Protein AF-A0A6B1FEN8-F1 (afdb_monomer_lite)

Structure (mmCIF, N/CA/C/O backbone):
data_AF-A0A6B1FEN8-F1
#
_entry.id   AF-A0A6B1FEN8-F1
#
loop_
_atom_site.group_PDB
_atom_site.id
_atom_site.type_symbol
_atom_site.label_atom_id
_atom_site.label_alt_id
_atom_site.label_comp_id
_atom_site.label_asym_id
_atom_site.label_entity_id
_atom_site.label_seq_id
_atom_site.pdbx_PDB_ins_code
_atom_site.Cartn_x
_atom_site.Cartn_y
_atom_site.Cartn_z
_atom_site.occupancy
_atom_site.B_iso_or_equiv
_atom_site.auth_seq_id
_atom_site.auth_comp_id
_atom_site.auth_asym_id
_atom_site.auth_atom_id
_atom_site.pdbx_PDB_model_num
ATOM 1 N N . MET A 1 1 ? 5.530 12.081 -3.623 1.00 70.44 1 MET A N 1
ATOM 2 C CA . MET A 1 1 ? 4.345 11.505 -2.943 1.00 70.44 1 MET A CA 1
ATOM 3 C C . MET A 1 1 ? 3.218 12.512 -2.652 1.00 70.44 1 MET A C 1
ATOM 5 O O . MET A 1 1 ? 3.503 13.623 -2.224 1.00 70.44 1 MET A O 1
ATOM 9 N N . TYR A 1 2 ? 1.940 12.138 -2.815 1.00 84.81 2 TYR A N 1
ATOM 10 C CA . TYR A 1 2 ? 0.777 12.904 -2.313 1.00 84.81 2 TYR A CA 1
ATOM 11 C C . TYR A 1 2 ? 0.393 12.431 -0.900 1.00 84.81 2 TYR A C 1
ATOM 13 O O . TYR A 1 2 ? 0.440 11.238 -0.617 1.00 84.81 2 TYR A O 1
ATOM 21 N N . THR A 1 3 ? -0.009 13.342 -0.009 1.00 91.44 3 THR A N 1
ATOM 22 C CA . THR A 1 3 ? -0.353 13.028 1.400 1.00 91.44 3 THR A CA 1
A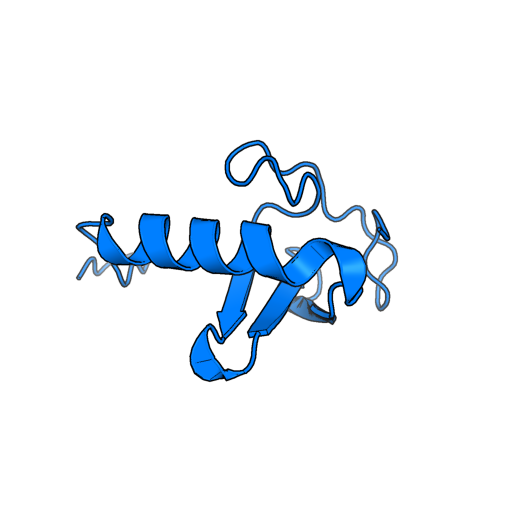TOM 23 C C . THR A 1 3 ? -1.859 13.005 1.677 1.00 91.44 3 THR A C 1
ATOM 25 O O . THR A 1 3 ? -2.302 12.573 2.745 1.00 91.44 3 THR A O 1
ATOM 28 N N . THR A 1 4 ? -2.664 13.434 0.708 1.00 95.00 4 THR A N 1
ATOM 29 C CA . THR A 1 4 ? -4.126 13.477 0.770 1.00 95.00 4 THR A CA 1
ATOM 30 C C . THR A 1 4 ? -4.737 12.632 -0.341 1.00 95.00 4 THR A C 1
ATOM 32 O O . THR A 1 4 ? -4.107 12.335 -1.356 1.00 95.00 4 THR A O 1
ATOM 35 N N . CYS A 1 5 ? -5.978 12.197 -0.142 1.00 95.62 5 CYS A N 1
ATOM 36 C CA . CYS A 1 5 ? -6.704 11.456 -1.160 1.00 95.62 5 CYS A CA 1
ATOM 37 C C . CYS A 1 5 ? -7.040 12.360 -2.354 1.00 95.62 5 CYS A C 1
ATOM 39 O O . CYS A 1 5 ? -7.668 13.403 -2.180 1.00 95.62 5 CYS A O 1
ATOM 41 N N . MET A 1 6 ? -6.741 11.901 -3.570 1.00 95.00 6 MET A N 1
ATOM 42 C CA . MET A 1 6 ? -7.024 12.610 -4.826 1.00 95.00 6 MET A CA 1
ATOM 43 C C . MET A 1 6 ? -8.523 12.827 -5.089 1.00 95.00 6 MET A C 1
ATOM 45 O O . MET A 1 6 ? -8.887 13.616 -5.951 1.00 95.00 6 MET A O 1
ATOM 49 N N . PHE A 1 7 ? -9.399 12.120 -4.368 1.00 96.75 7 PHE A N 1
ATOM 50 C CA . PHE A 1 7 ? -10.847 12.153 -4.586 1.00 96.75 7 PHE A CA 1
ATOM 51 C C . PHE A 1 7 ? -11.622 12.932 -3.525 1.00 96.75 7 PHE A C 1
ATOM 53 O O . PHE A 1 7 ? -12.658 13.510 -3.828 1.00 96.75 7 PHE A O 1
ATOM 60 N N . CYS A 1 8 ? -11.175 12.894 -2.269 1.00 97.31 8 CYS A N 1
ATOM 61 C CA . CYS A 1 8 ? -11.911 13.481 -1.143 1.00 97.31 8 CYS A CA 1
ATOM 62 C C . CYS A 1 8 ? -11.041 14.361 -0.240 1.00 97.31 8 CYS A C 1
ATOM 64 O O . CYS A 1 8 ? -11.469 14.673 0.873 1.00 97.31 8 CYS A O 1
ATOM 66 N N . THR A 1 9 ? -9.803 14.640 -0.677 1.00 96.44 9 THR A N 1
ATOM 67 C CA . THR A 1 9 ? -8.783 15.500 -0.040 1.00 96.44 9 THR A CA 1
ATOM 68 C C . THR A 1 9 ? -8.433 15.165 1.409 1.00 96.44 9 THR A C 1
ATOM 70 O O . THR A 1 9 ? -7.632 15.844 2.044 1.00 96.44 9 THR A O 1
ATOM 73 N N . THR A 1 10 ? -8.972 14.068 1.936 1.00 96.88 10 THR A N 1
ATOM 74 C CA . THR A 1 10 ? -8.739 13.637 3.311 1.00 96.88 10 THR A CA 1
ATOM 75 C C . THR A 1 10 ? -7.304 13.133 3.455 1.00 96.88 10 THR A C 1
ATOM 77 O O . THR A 1 10 ? -6.844 12.404 2.567 1.00 96.88 10 THR A O 1
ATOM 80 N N . PRO A 1 11 ? -6.597 13.478 4.547 1.00 96.12 11 PRO A N 1
ATOM 81 C CA . PRO A 1 11 ? -5.259 12.965 4.811 1.00 96.12 11 PRO A CA 1
ATOM 82 C C . PRO A 1 11 ? -5.219 11.435 4.758 1.00 96.12 11 PRO A C 1
ATOM 84 O O . PRO A 1 11 ? -6.057 10.757 5.353 1.00 96.12 11 PRO A O 1
ATOM 87 N N . LEU A 1 12 ? -4.234 10.886 4.049 1.00 94.56 12 LEU A N 1
ATOM 88 C CA . LEU A 1 12 ? -4.016 9.439 3.961 1.00 94.56 12 LEU A CA 1
ATOM 89 C C . LEU A 1 12 ? -3.311 8.882 5.209 1.00 94.56 12 LEU A C 1
ATOM 91 O O . LEU A 1 12 ? -3.334 7.674 5.446 1.00 94.56 12 LEU A O 1
ATOM 95 N N . GLY A 1 13 ? -2.738 9.767 6.029 1.00 94.38 13 GLY A N 1
ATOM 96 C CA . GLY A 1 13 ? -1.987 9.419 7.230 1.00 94.38 13 GLY A CA 1
ATOM 97 C C . GLY A 1 13 ? -0.576 8.920 6.921 1.00 94.38 13 GLY A C 1
ATOM 98 O O . GLY A 1 13 ? -0.174 8.818 5.764 1.00 94.38 13 GLY A O 1
ATOM 99 N N . ALA A 1 14 ? 0.176 8.612 7.976 1.00 93.50 14 ALA A N 1
ATOM 100 C CA . ALA A 1 14 ? 1.538 8.102 7.870 1.00 93.50 14 ALA A CA 1
ATOM 101 C C . ALA A 1 14 ? 1.568 6.568 7.831 1.00 93.50 14 ALA A C 1
ATOM 103 O O . ALA A 1 14 ? 0.747 5.896 8.466 1.00 93.50 14 ALA A O 1
ATOM 104 N N . ASN A 1 15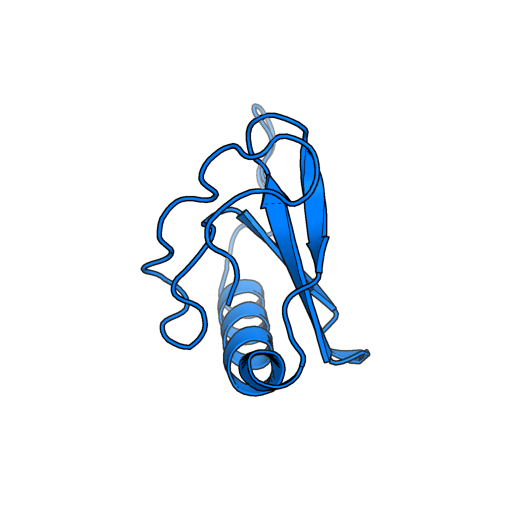 ? 2.559 6.028 7.133 1.00 92.81 15 ASN A N 1
ATOM 105 C CA . ASN A 1 15 ? 2.917 4.621 7.166 1.00 92.81 15 ASN A CA 1
ATOM 106 C C . ASN A 1 15 ? 4.276 4.466 7.855 1.00 92.81 15 ASN A C 1
ATOM 108 O O . ASN A 1 15 ? 5.232 5.147 7.507 1.00 92.81 15 ASN A O 1
ATOM 112 N N . LYS A 1 16 ? 4.338 3.586 8.856 1.00 92.56 16 LYS A N 1
ATOM 113 C CA . LYS A 1 16 ? 5.555 3.288 9.628 1.00 92.56 16 LYS A CA 1
ATOM 114 C C . LYS A 1 16 ? 6.038 1.847 9.438 1.00 92.56 16 LYS A C 1
ATOM 116 O O . LYS A 1 16 ? 6.950 1.424 10.129 1.00 92.56 16 LYS A O 1
ATOM 121 N N . VAL A 1 17 ? 5.356 1.076 8.588 1.00 92.62 17 VAL A N 1
ATOM 122 C CA . VAL A 1 17 ? 5.626 -0.354 8.371 1.00 92.62 17 VAL A CA 1
ATOM 123 C C . VAL A 1 17 ? 6.429 -0.564 7.090 1.00 92.62 17 VAL A C 1
ATOM 125 O O . VAL A 1 17 ? 7.307 -1.414 7.053 1.00 92.62 17 VAL A O 1
ATOM 128 N N . VAL A 1 18 ? 6.139 0.217 6.048 1.00 92.50 18 VAL A N 1
ATOM 129 C CA . VAL A 1 18 ? 6.876 0.194 4.779 1.00 92.50 18 VAL A CA 1
ATOM 130 C C . VAL A 1 18 ? 7.668 1.494 4.682 1.00 92.50 18 VAL A C 1
ATOM 132 O O . VAL A 1 18 ? 7.112 2.520 4.305 1.00 92.50 18 VAL A O 1
ATOM 135 N N . GLU A 1 19 ? 8.941 1.470 5.077 1.00 90.12 19 GLU A N 1
ATOM 136 C CA . GLU A 1 19 ? 9.785 2.675 5.193 1.00 90.12 19 GLU A CA 1
ATOM 137 C C . GLU A 1 19 ? 9.963 3.411 3.861 1.00 90.12 19 GLU A C 1
ATOM 139 O O . GLU A 1 19 ? 9.838 4.634 3.815 1.00 90.12 19 GLU A O 1
ATOM 144 N N . ALA A 1 20 ? 10.131 2.662 2.767 1.00 89.50 20 ALA A N 1
ATOM 145 C CA . ALA A 1 20 ? 10.202 3.196 1.405 1.00 89.50 20 ALA A CA 1
ATOM 146 C C . ALA A 1 20 ? 8.910 3.912 0.956 1.00 89.50 20 ALA A C 1
ATOM 148 O O . ALA A 1 20 ? 8.884 4.566 -0.083 1.00 89.50 20 ALA A O 1
ATOM 149 N N . PHE A 1 21 ? 7.818 3.787 1.720 1.00 91.31 21 PHE A N 1
ATOM 150 C CA . PHE A 1 21 ? 6.517 4.349 1.383 1.00 91.31 21 PHE A CA 1
ATOM 151 C C . PHE A 1 21 ? 5.810 4.928 2.624 1.00 91.31 21 PHE A C 1
ATOM 153 O O . PHE A 1 21 ? 4.879 4.312 3.152 1.00 91.31 21 PHE A O 1
ATOM 160 N N . PRO A 1 22 ? 6.202 6.132 3.093 1.00 91.88 22 PRO A N 1
ATOM 161 C CA . PRO A 1 22 ? 5.823 6.670 4.406 1.00 91.88 22 PRO A CA 1
ATOM 162 C C . PRO A 1 22 ? 4.400 7.258 4.499 1.00 91.88 22 PRO A C 1
ATOM 164 O O . PRO A 1 22 ? 4.047 7.878 5.506 1.00 91.88 22 PRO A O 1
ATOM 167 N N . VAL A 1 23 ? 3.543 7.063 3.491 1.00 92.25 23 VAL A N 1
ATOM 168 C CA . VAL A 1 23 ? 2.160 7.573 3.464 1.00 92.25 23 VAL A CA 1
ATOM 169 C C . VAL A 1 23 ? 1.164 6.428 3.347 1.00 92.25 23 VAL A C 1
ATOM 171 O O . VAL A 1 23 ? 1.347 5.514 2.557 1.00 92.25 23 VAL A O 1
ATOM 174 N N . GLY A 1 24 ? 0.056 6.515 4.084 1.00 92.50 24 GLY A N 1
ATOM 175 C CA . GLY A 1 24 ? -1.077 5.607 3.936 1.00 92.50 24 GLY A CA 1
ATOM 176 C C . GLY A 1 24 ? -0.865 4.229 4.560 1.00 92.50 24 GLY A C 1
ATOM 177 O O . GLY A 1 24 ? -0.050 3.438 4.109 1.00 92.50 24 GLY A O 1
ATOM 178 N N . ARG A 1 25 ? -1.664 3.885 5.577 1.00 87.44 25 ARG A N 1
ATOM 179 C CA . ARG A 1 25 ? -1.530 2.587 6.269 1.00 87.44 25 ARG A CA 1
ATOM 180 C C . ARG A 1 25 ? -2.210 1.412 5.553 1.00 87.44 25 ARG A C 1
ATOM 182 O O . ARG A 1 25 ? -1.829 0.268 5.768 1.00 87.44 25 ARG A O 1
ATOM 189 N N . ARG A 1 26 ? -3.245 1.663 4.742 1.00 93.25 26 ARG A N 1
ATOM 190 C CA . ARG A 1 26 ? -3.961 0.611 3.999 1.00 93.25 26 ARG A CA 1
ATOM 191 C C . ARG A 1 26 ? -3.442 0.568 2.572 1.00 93.25 26 ARG A C 1
ATOM 193 O O . ARG A 1 26 ? -3.838 1.393 1.749 1.00 93.25 26 ARG A O 1
ATOM 200 N N . LEU A 1 27 ? -2.565 -0.391 2.315 1.00 94.06 27 LEU A N 1
ATOM 201 C CA . LEU A 1 27 ? -1.949 -0.597 1.015 1.00 94.06 27 LEU A CA 1
ATOM 202 C C . LEU A 1 27 ? -2.637 -1.735 0.261 1.00 94.06 27 LEU A C 1
ATOM 204 O O . LEU A 1 27 ? -3.060 -2.724 0.857 1.00 94.06 27 LEU A O 1
ATOM 208 N N . ALA A 1 28 ? -2.731 -1.577 -1.052 1.00 94.44 28 ALA A N 1
ATOM 209 C CA . ALA A 1 28 ? -3.003 -2.653 -1.994 1.00 94.44 28 ALA A CA 1
ATOM 210 C C . ALA A 1 28 ? -1.856 -2.679 -3.004 1.00 94.44 28 ALA A C 1
ATOM 212 O O . ALA A 1 28 ? -1.357 -1.619 -3.382 1.00 94.44 28 ALA A O 1
ATOM 213 N N . PHE A 1 29 ? -1.428 -3.860 -3.437 1.00 93.62 29 PHE A N 1
ATOM 214 C CA . PHE A 1 29 ? -0.297 -3.989 -4.349 1.00 93.62 29 PHE A CA 1
ATOM 215 C C . PHE A 1 29 ? -0.485 -5.148 -5.327 1.00 93.62 29 PHE A C 1
ATOM 217 O O . PHE A 1 29 ? -1.286 -6.053 -5.105 1.00 93.62 29 PHE A O 1
ATOM 224 N N . ASP A 1 30 ? 0.261 -5.090 -6.423 1.00 92.19 30 ASP A N 1
ATOM 225 C CA . ASP A 1 30 ? 0.374 -6.135 -7.434 1.00 92.19 30 ASP A CA 1
ATOM 226 C C . ASP A 1 30 ? 1.857 -6.272 -7.781 1.00 92.19 30 ASP A C 1
ATOM 228 O O . ASP A 1 30 ? 2.402 -5.444 -8.517 1.00 92.19 30 ASP A O 1
ATOM 232 N N . ALA A 1 31 ? 2.505 -7.288 -7.204 1.00 90.81 31 ALA A N 1
ATOM 233 C CA . ALA A 1 31 ? 3.936 -7.527 -7.372 1.00 90.81 31 ALA A CA 1
ATOM 234 C C . ALA A 1 31 ? 4.296 -7.868 -8.824 1.00 90.81 31 ALA A C 1
ATOM 236 O O . ALA A 1 31 ? 5.270 -7.347 -9.358 1.00 90.81 31 ALA A O 1
ATOM 237 N N . ALA A 1 32 ? 3.450 -8.644 -9.510 1.00 90.44 32 ALA A N 1
ATOM 238 C CA . ALA A 1 32 ? 3.685 -9.044 -10.897 1.00 90.44 32 ALA A CA 1
ATOM 239 C C . ALA A 1 32 ? 3.687 -7.851 -11.866 1.00 90.44 32 ALA A C 1
ATOM 241 O O . ALA A 1 32 ? 4.339 -7.897 -12.907 1.00 90.44 32 ALA A O 1
ATOM 242 N N . LYS A 1 33 ? 2.948 -6.784 -11.541 1.00 89.69 33 LYS A N 1
ATOM 243 C CA . LYS A 1 33 ? 2.852 -5.572 -12.371 1.00 89.69 33 LYS A CA 1
ATOM 244 C C . LYS A 1 33 ? 3.531 -4.348 -11.754 1.00 89.69 33 LYS A C 1
ATOM 246 O O . LYS A 1 33 ? 3.400 -3.259 -12.311 1.00 89.69 33 LYS A O 1
ATOM 251 N N . GLY A 1 34 ? 4.208 -4.497 -10.615 1.00 88.75 34 GLY A N 1
ATOM 252 C CA . GLY A 1 34 ? 4.878 -3.402 -9.910 1.00 88.75 34 GLY A CA 1
ATOM 253 C C . GLY A 1 34 ? 3.941 -2.242 -9.557 1.00 88.75 34 GLY A C 1
ATOM 254 O O . GLY A 1 34 ? 4.302 -1.079 -9.740 1.00 88.75 34 GLY A O 1
ATOM 255 N N . ARG A 1 35 ? 2.704 -2.529 -9.126 1.00 91.50 35 ARG A N 1
ATOM 256 C CA . ARG A 1 35 ? 1.716 -1.491 -8.776 1.00 91.50 35 ARG A CA 1
ATOM 257 C C . ARG A 1 35 ? 1.473 -1.435 -7.281 1.00 91.50 35 ARG A C 1
ATOM 259 O O . ARG A 1 35 ? 1.385 -2.465 -6.623 1.00 91.50 35 ARG A O 1
ATOM 266 N N . LEU A 1 36 ? 1.299 -0.216 -6.785 1.00 93.50 36 LEU A N 1
ATOM 267 C CA . LEU A 1 36 ? 1.026 0.088 -5.389 1.00 93.50 36 LEU A CA 1
ATOM 268 C C . LEU A 1 36 ? -0.058 1.166 -5.313 1.00 93.50 36 LEU A C 1
ATOM 270 O O . LEU A 1 36 ? -0.053 2.128 -6.087 1.00 93.50 36 LEU A O 1
ATOM 274 N N . TRP A 1 37 ? -0.986 0.992 -4.380 1.00 95.00 37 TRP A N 1
ATOM 275 C CA . TRP A 1 37 ? -2.053 1.938 -4.098 1.00 95.00 37 TRP A CA 1
ATOM 276 C C . TRP A 1 37 ? -2.196 2.169 -2.601 1.00 95.00 37 TRP A C 1
ATOM 278 O O . TRP A 1 37 ? -2.105 1.236 -1.803 1.00 95.00 37 TRP A O 1
ATOM 288 N N . VAL A 1 38 ? -2.562 3.399 -2.242 1.00 95.31 38 VAL A N 1
ATOM 289 C CA . VAL A 1 38 ? -3.135 3.709 -0.929 1.00 95.31 38 VAL A CA 1
ATOM 290 C C . VAL A 1 38 ? -4.652 3.716 -1.035 1.00 95.31 38 VAL A C 1
ATOM 292 O O . VAL A 1 38 ? -5.234 4.503 -1.790 1.00 95.31 38 VAL A O 1
ATOM 295 N N . VAL A 1 39 ? -5.308 2.886 -0.232 1.00 95.94 39 VAL A N 1
ATOM 296 C CA . VAL A 1 39 ? -6.768 2.871 -0.114 1.00 95.94 39 VAL A CA 1
ATOM 297 C C . VAL A 1 39 ? -7.185 3.888 0.945 1.00 95.94 39 VAL A C 1
ATOM 299 O O . VAL A 1 39 ? -6.855 3.752 2.127 1.00 95.94 39 VAL A O 1
ATOM 302 N N . CYS A 1 40 ? -7.930 4.916 0.536 1.00 96.19 40 CYS A N 1
ATOM 303 C CA . CYS A 1 40 ? -8.435 5.918 1.469 1.00 96.19 40 CYS A CA 1
ATOM 304 C C . CYS A 1 40 ? -9.382 5.267 2.487 1.00 96.19 40 CYS A C 1
ATOM 306 O O . CYS A 1 40 ? -10.332 4.589 2.112 1.00 96.19 40 CYS A O 1
ATOM 308 N N . ARG A 1 41 ? -9.178 5.510 3.785 1.00 95.19 41 ARG A N 1
ATOM 309 C CA . ARG A 1 41 ? -10.056 4.973 4.842 1.00 95.19 41 ARG A CA 1
ATOM 310 C C . ARG A 1 41 ? -11.393 5.714 4.976 1.00 95.19 41 ARG A C 1
ATOM 312 O O . ARG A 1 41 ? -12.248 5.234 5.703 1.00 95.19 41 ARG A O 1
ATOM 319 N N . LYS A 1 42 ? -11.565 6.857 4.295 1.00 96.81 42 LYS A N 1
ATOM 320 C CA . LYS A 1 42 ? -12.808 7.649 4.302 1.00 96.81 42 LYS A CA 1
ATOM 321 C C . LYS A 1 42 ? -13.715 7.347 3.111 1.00 96.81 42 LYS A C 1
ATOM 323 O O . LYS A 1 42 ? -14.895 7.108 3.303 1.00 96.81 42 LYS A O 1
ATOM 328 N N . CYS A 1 43 ? -13.186 7.417 1.887 1.00 97.50 43 CYS A N 1
ATOM 329 C CA . CYS A 1 43 ? -13.981 7.231 0.664 1.00 97.50 43 CYS A CA 1
ATOM 330 C C . CYS A 1 43 ? -13.704 5.908 -0.059 1.00 97.50 43 CYS A C 1
ATOM 332 O O . CYS A 1 43 ? -14.245 5.692 -1.137 1.00 97.50 43 CYS A O 1
ATOM 334 N N . GLU A 1 44 ? -12.806 5.077 0.480 1.00 96.69 44 GLU A N 1
ATOM 335 C CA . GLU A 1 44 ? -12.456 3.738 -0.024 1.00 96.69 44 GLU A CA 1
ATOM 336 C C . GLU A 1 44 ? -11.882 3.683 -1.445 1.00 96.69 44 GLU A C 1
ATOM 338 O O . GLU A 1 44 ? -11.557 2.612 -1.954 1.00 96.69 44 GLU A O 1
ATOM 343 N N . ARG A 1 45 ? -11.657 4.842 -2.072 1.00 97.00 45 ARG A N 1
ATOM 344 C CA . ARG A 1 45 ? -11.010 4.940 -3.379 1.00 97.00 45 ARG A CA 1
ATOM 345 C C . ARG A 1 45 ? -9.506 4.716 -3.289 1.00 97.00 45 ARG A C 1
ATOM 347 O O . ARG A 1 45 ? -8.849 5.039 -2.293 1.00 97.00 45 ARG A O 1
ATOM 354 N N . TRP A 1 46 ? -8.976 4.174 -4.377 1.00 96.25 46 TRP A N 1
ATOM 355 C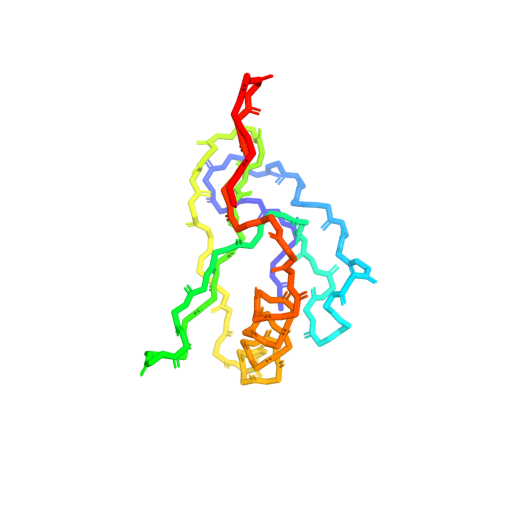 CA . TRP A 1 46 ? -7.592 3.746 -4.510 1.00 96.25 46 TRP A CA 1
ATOM 356 C C . TRP A 1 46 ? -6.784 4.863 -5.163 1.00 96.25 46 TRP A C 1
ATOM 358 O O . TRP A 1 46 ? -7.112 5.316 -6.256 1.00 96.25 46 TRP A O 1
ATOM 368 N N . ASN A 1 47 ? -5.732 5.316 -4.490 1.00 93.75 47 ASN A N 1
ATOM 369 C CA . ASN A 1 47 ? -4.850 6.376 -4.969 1.00 93.75 47 ASN A CA 1
ATOM 370 C C . ASN A 1 47 ? -3.585 5.700 -5.497 1.00 93.75 47 ASN A C 1
ATOM 372 O O . ASN A 1 47 ? -2.896 5.037 -4.719 1.00 93.75 47 ASN A O 1
ATOM 376 N N . LEU A 1 48 ? -3.323 5.816 -6.801 1.00 88.81 48 LEU A N 1
ATOM 377 C CA . LEU A 1 48 ? -2.193 5.164 -7.466 1.00 88.81 48 LEU A CA 1
ATOM 378 C C . LEU A 1 48 ? -0.873 5.868 -7.130 1.00 88.81 48 LEU A C 1
ATOM 380 O O . LEU A 1 48 ? -0.692 7.038 -7.466 1.00 88.81 48 LEU A O 1
ATOM 384 N N . THR A 1 49 ? 0.051 5.126 -6.524 1.00 85.38 49 THR A N 1
ATOM 385 C CA . THR A 1 49 ? 1.365 5.618 -6.091 1.00 85.38 49 THR A CA 1
ATOM 386 C C . THR A 1 49 ? 2.232 6.061 -7.280 1.00 85.38 49 THR A C 1
ATOM 388 O O . THR A 1 49 ? 2.220 5.366 -8.303 1.00 85.38 49 THR A O 1
ATOM 391 N N . PRO A 1 50 ? 3.016 7.158 -7.192 1.00 79.19 50 PRO A N 1
ATOM 392 C CA . PRO A 1 50 ? 3.961 7.558 -8.244 1.00 79.19 50 PRO A CA 1
ATOM 393 C C . PRO A 1 50 ? 5.016 6.477 -8.532 1.00 79.19 50 PRO A C 1
ATOM 395 O O . PRO A 1 50 ? 5.342 5.693 -7.652 1.00 79.19 50 PRO A O 1
ATOM 398 N N . LEU A 1 51 ? 5.531 6.410 -9.766 1.00 70.38 51 LEU A N 1
ATOM 399 C CA . LEU A 1 51 ? 6.415 5.328 -10.245 1.00 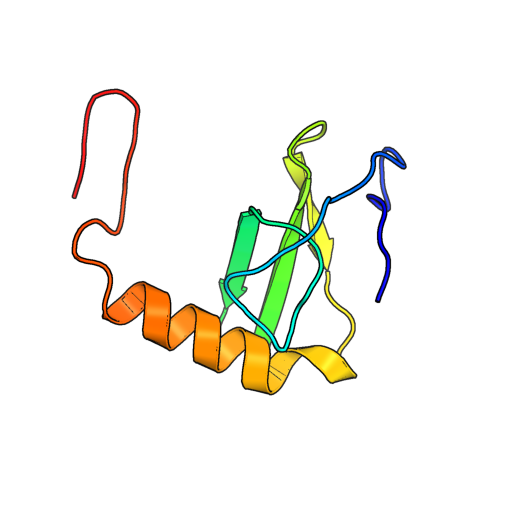70.38 51 LEU A CA 1
ATOM 400 C C . LEU A 1 51 ? 7.745 5.205 -9.483 1.00 70.38 51 LEU A C 1
ATOM 402 O O . LEU A 1 51 ? 8.185 4.084 -9.245 1.00 70.38 51 LEU A O 1
ATOM 406 N N . GLU A 1 52 ? 8.345 6.327 -9.087 1.00 69.94 52 GLU A N 1
ATOM 407 C CA . GLU A 1 52 ? 9.671 6.390 -8.446 1.00 69.94 52 GLU A CA 1
ATOM 408 C C . GLU A 1 52 ? 9.731 5.632 -7.109 1.00 69.94 52 GLU A C 1
ATOM 410 O O . GLU A 1 52 ? 10.766 5.087 -6.748 1.00 69.94 52 GLU A O 1
ATOM 415 N N . GLU A 1 53 ? 8.602 5.535 -6.403 1.00 66.06 53 GLU A N 1
ATOM 416 C CA . GLU A 1 53 ? 8.511 4.996 -5.039 1.00 66.06 53 GLU A CA 1
ATOM 417 C C . GLU A 1 53 ? 8.027 3.524 -5.013 1.00 66.06 53 GLU A C 1
ATOM 419 O O . GLU A 1 53 ? 7.713 2.988 -3.951 1.00 66.06 53 GLU A O 1
ATOM 424 N N . ARG A 1 54 ? 7.881 2.854 -6.174 1.00 78.75 54 ARG A N 1
ATOM 425 C CA . ARG A 1 54 ? 7.167 1.560 -6.248 1.00 78.75 54 ARG A CA 1
ATOM 426 C C . ARG A 1 54 ? 8.013 0.337 -5.929 1.00 78.75 54 ARG A C 1
ATOM 428 O O . ARG A 1 54 ? 7.477 -0.568 -5.303 1.00 78.75 54 ARG A O 1
ATOM 435 N N . TRP A 1 55 ? 9.264 0.264 -6.384 1.00 82.81 55 TRP A N 1
ATOM 436 C CA . TRP A 1 55 ? 9.999 -1.010 -6.403 1.00 82.81 55 TRP A CA 1
ATOM 437 C C . TRP A 1 55 ? 10.227 -1.579 -4.994 1.00 82.81 55 TRP A C 1
ATOM 439 O O . TRP A 1 55 ? 9.635 -2.597 -4.639 1.00 82.81 55 TRP A O 1
ATOM 449 N N . GLU A 1 56 ? 10.983 -0.869 -4.154 1.00 88.69 56 GLU A N 1
ATOM 450 C CA . GLU A 1 56 ? 11.288 -1.302 -2.780 1.00 88.69 56 GLU A CA 1
ATOM 451 C C . GLU A 1 56 ? 10.023 -1.445 -1.919 1.00 88.69 56 GLU A C 1
ATOM 453 O O . GLU A 1 56 ? 9.899 -2.356 -1.095 1.00 88.69 56 GLU A O 1
ATOM 458 N N . ALA A 1 57 ? 9.044 -0.562 -2.126 1.00 91.56 57 ALA A N 1
ATOM 459 C CA . ALA A 1 57 ? 7.787 -0.591 -1.394 1.00 91.56 57 ALA A CA 1
ATOM 460 C C . ALA A 1 57 ? 6.946 -1.831 -1.731 1.00 91.56 57 ALA A C 1
ATOM 462 O O . ALA A 1 57 ? 6.368 -2.443 -0.830 1.00 91.56 57 ALA A O 1
ATOM 463 N N . VAL A 1 58 ? 6.881 -2.217 -3.010 1.00 93.38 58 VAL A N 1
ATOM 464 C CA . VAL A 1 58 ? 6.172 -3.420 -3.466 1.00 93.38 58 VAL A CA 1
ATOM 465 C C . VAL A 1 58 ? 6.871 -4.682 -2.967 1.00 93.38 58 VAL A C 1
ATOM 467 O O . VAL A 1 58 ? 6.187 -5.550 -2.430 1.00 93.38 58 VAL A O 1
ATOM 470 N N . GLU A 1 59 ? 8.201 -4.766 -3.055 1.00 92.56 59 GLU A N 1
ATOM 471 C CA . GLU A 1 59 ? 8.964 -5.902 -2.513 1.00 92.56 59 GLU A CA 1
ATOM 472 C C . GLU A 1 59 ? 8.758 -6.053 -1.000 1.00 92.56 59 GLU A C 1
ATOM 474 O O . GLU A 1 59 ? 8.502 -7.151 -0.501 1.00 92.56 59 GLU A O 1
ATOM 479 N N . THR A 1 60 ? 8.787 -4.940 -0.260 1.00 94.12 60 THR A N 1
ATOM 480 C CA . THR A 1 60 ? 8.519 -4.939 1.185 1.00 94.12 60 THR A CA 1
ATOM 481 C C . THR A 1 60 ? 7.094 -5.409 1.482 1.00 94.12 60 THR A C 1
ATOM 483 O O . THR A 1 60 ? 6.893 -6.248 2.361 1.00 94.12 60 THR A O 1
ATOM 486 N N . CYS A 1 61 ? 6.095 -4.918 0.738 1.00 93.94 61 CYS A N 1
ATOM 487 C CA . CYS A 1 61 ? 4.710 -5.374 0.879 1.00 93.94 61 CYS A CA 1
ATOM 488 C C . CYS A 1 61 ? 4.574 -6.875 0.598 1.00 93.94 61 CYS A C 1
ATOM 490 O O . CYS A 1 61 ? 3.894 -7.582 1.344 1.00 93.94 61 CYS A O 1
ATOM 492 N N . GLU A 1 62 ? 5.231 -7.373 -0.450 1.00 94.12 62 GLU A N 1
ATOM 493 C CA . GLU A 1 62 ? 5.205 -8.786 -0.808 1.00 94.12 62 GLU A CA 1
ATOM 494 C C . GLU A 1 62 ? 5.841 -9.656 0.282 1.00 94.12 62 GLU A C 1
ATOM 496 O O . GLU A 1 62 ? 5.250 -10.661 0.687 1.00 94.12 62 GLU A O 1
ATOM 501 N N . LYS A 1 63 ? 7.005 -9.254 0.803 1.00 94.06 63 LYS A N 1
ATOM 502 C CA . LYS A 1 63 ? 7.678 -9.943 1.908 1.00 94.06 63 LYS A CA 1
ATOM 503 C C . LYS A 1 63 ? 6.775 -10.028 3.140 1.00 94.06 63 LYS A C 1
ATOM 505 O O . LYS A 1 63 ? 6.532 -11.125 3.641 1.00 94.06 63 LYS A O 1
ATOM 510 N N . LEU A 1 64 ? 6.209 -8.898 3.570 1.00 92.94 64 LEU A N 1
ATOM 511 C CA . LEU A 1 64 ? 5.300 -8.839 4.720 1.00 92.94 64 LEU A CA 1
ATOM 512 C C . LEU A 1 64 ? 4.060 -9.719 4.521 1.00 92.94 64 LEU A C 1
ATOM 514 O O . LEU A 1 64 ? 3.616 -10.395 5.451 1.00 92.94 64 LEU A O 1
ATOM 518 N N . PHE A 1 65 ? 3.503 -9.738 3.309 1.00 91.25 65 PHE A N 1
ATOM 519 C CA . PHE A 1 65 ? 2.356 -10.581 2.983 1.00 91.25 65 PHE A CA 1
ATOM 520 C C . PHE A 1 65 ? 2.700 -12.075 3.055 1.00 91.25 65 PHE A C 1
ATOM 522 O O . PHE A 1 65 ? 1.925 -12.862 3.599 1.00 91.25 65 PHE A O 1
ATOM 529 N N . ARG A 1 66 ? 3.871 -12.477 2.546 1.00 91.69 66 ARG A N 1
ATOM 530 C CA . ARG A 1 66 ? 4.335 -13.874 2.573 1.00 91.69 66 ARG A CA 1
ATOM 531 C C . ARG A 1 66 ? 4.633 -14.369 3.989 1.00 91.69 66 ARG A C 1
ATOM 533 O O . ARG A 1 66 ? 4.328 -15.522 4.291 1.00 91.69 66 ARG A O 1
ATOM 540 N N . GLU A 1 67 ? 5.197 -13.514 4.839 1.00 93.50 67 GLU A N 1
ATOM 541 C CA . GLU A 1 67 ? 5.530 -13.822 6.239 1.00 93.50 67 GLU A CA 1
ATOM 542 C C . GLU A 1 67 ? 4.303 -13.825 7.165 1.00 93.50 67 GLU A C 1
ATOM 544 O O . GLU A 1 67 ? 4.315 -14.427 8.242 1.00 93.50 67 GLU A O 1
ATOM 549 N N . THR A 1 68 ? 3.219 -13.174 6.745 1.00 89.50 68 THR A N 1
ATOM 550 C CA . THR A 1 68 ? 1.985 -13.098 7.520 1.00 89.50 68 THR A CA 1
ATOM 551 C C . THR A 1 68 ? 1.297 -14.464 7.611 1.00 89.50 68 THR A C 1
ATOM 553 O O . THR A 1 68 ? 1.009 -15.117 6.607 1.00 89.50 68 THR A O 1
ATOM 556 N N . ARG A 1 69 ? 0.971 -14.871 8.846 1.00 85.38 69 ARG A N 1
ATOM 557 C CA . ARG A 1 69 ? 0.234 -16.114 9.135 1.00 85.38 69 ARG A CA 1
ATOM 558 C C . ARG A 1 69 ? -1.270 -16.023 8.854 1.00 85.38 69 ARG A C 1
ATOM 560 O O . ARG A 1 69 ? -1.877 -17.059 8.644 1.00 85.38 69 ARG A O 1
ATOM 567 N N . ILE A 1 70 ? -1.842 -14.814 8.876 1.00 83.44 70 ILE A N 1
ATOM 568 C CA . ILE A 1 70 ? -3.270 -14.537 8.638 1.00 83.44 70 ILE A CA 1
ATOM 569 C C . ILE A 1 70 ? -3.390 -13.610 7.427 1.00 83.44 70 ILE A C 1
ATOM 571 O O . ILE A 1 70 ? -3.200 -12.400 7.531 1.00 83.44 70 ILE A O 1
ATOM 575 N N . ARG A 1 71 ? -3.673 -14.174 6.261 1.00 83.56 71 ARG A N 1
ATOM 576 C CA . ARG A 1 71 ? -3.734 -13.468 4.974 1.00 83.56 71 ARG A CA 1
ATOM 577 C C . ARG A 1 71 ? -5.093 -12.830 4.720 1.00 83.56 71 ARG A C 1
ATOM 579 O O . ARG A 1 71 ? -5.179 -11.857 3.976 1.00 83.56 71 ARG A O 1
ATOM 586 N N . THR A 1 72 ? -6.139 -13.357 5.344 1.00 78.62 72 THR A N 1
ATOM 587 C CA . THR A 1 72 ? -7.497 -12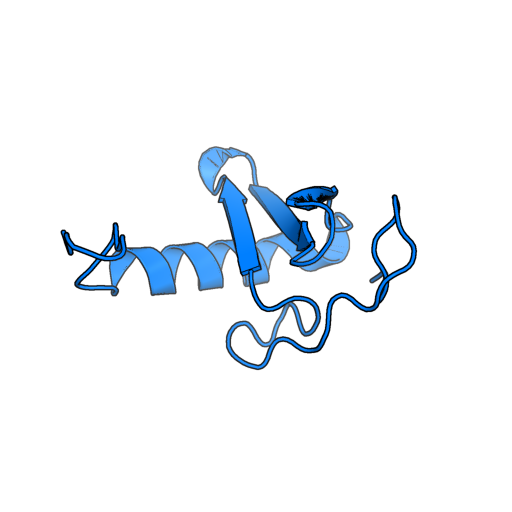.822 5.288 1.00 78.62 72 THR A CA 1
ATOM 588 C C . THR A 1 72 ? -8.023 -12.678 6.703 1.00 78.62 72 THR A C 1
ATOM 590 O O . THR A 1 72 ? -8.022 -13.631 7.472 1.00 78.62 72 THR A O 1
ATOM 593 N N . SER A 1 73 ? -8.495 -11.488 7.053 1.00 79.69 73 SER A N 1
ATOM 594 C CA . SER A 1 73 ? -9.109 -11.228 8.349 1.00 79.69 73 SER A CA 1
ATOM 595 C C . SER A 1 73 ? -10.381 -10.421 8.134 1.00 79.69 73 SER A C 1
ATOM 597 O O . SER A 1 73 ? -10.370 -9.360 7.509 1.00 79.69 73 SER A O 1
ATOM 599 N N . THR A 1 74 ? -11.485 -10.969 8.618 1.00 83.69 74 THR A N 1
ATOM 600 C CA . THR A 1 74 ? -12.789 -10.314 8.725 1.00 83.69 74 THR A CA 1
ATOM 601 C C . THR A 1 74 ? -13.163 -10.239 10.203 1.00 83.69 74 THR A C 1
ATOM 603 O O . THR A 1 74 ? -12.411 -10.705 11.057 1.00 83.69 74 THR A O 1
ATOM 606 N N . GLU A 1 75 ? -14.331 -9.684 10.519 1.00 83.12 75 GLU A N 1
ATOM 607 C CA . GLU A 1 75 ? -14.814 -9.607 11.901 1.00 83.12 75 GLU A CA 1
ATOM 608 C C . GLU A 1 75 ? -14.930 -10.982 12.586 1.00 83.12 75 GLU A C 1
ATOM 610 O O . GLU A 1 75 ? -14.708 -11.089 13.789 1.00 83.12 75 GLU A O 1
ATOM 615 N N . HIS A 1 76 ? -15.228 -12.044 11.831 1.00 83.62 76 HIS A N 1
ATOM 616 C CA . HIS A 1 76 ? -15.502 -13.375 12.392 1.00 83.62 76 HIS A CA 1
ATOM 617 C C . HIS A 1 76 ? -14.554 -14.479 11.906 1.00 83.62 76 HIS A C 1
ATOM 619 O O . HIS A 1 76 ? -14.598 -15.591 12.423 1.00 83.62 76 HIS A O 1
ATOM 625 N N . ILE A 1 77 ? -13.7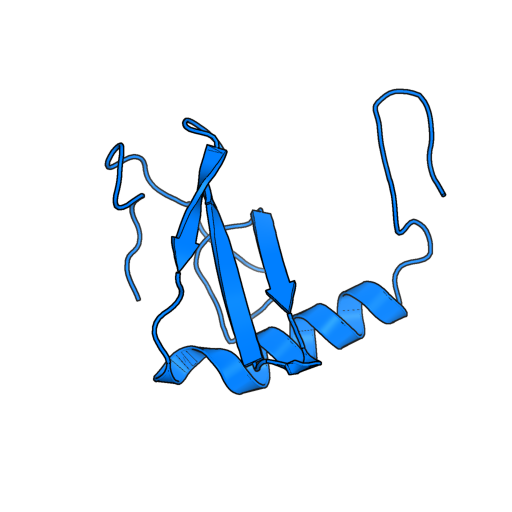16 -14.209 10.901 1.00 76.62 77 ILE A N 1
ATOM 626 C CA . ILE A 1 77 ? -12.890 -15.227 10.234 1.00 76.62 77 ILE A CA 1
ATOM 627 C C . ILE A 1 77 ? -11.463 -14.704 10.058 1.00 76.62 77 ILE A C 1
ATOM 629 O O . ILE A 1 77 ? -11.279 -13.611 9.522 1.00 76.62 77 ILE A O 1
ATOM 633 N N . GLY A 1 78 ? -10.471 -15.510 10.447 1.00 74.62 78 GLY A N 1
ATOM 634 C CA . GLY A 1 78 ? -9.053 -15.323 10.129 1.00 74.62 78 GLY A CA 1
ATOM 635 C C . GLY A 1 78 ? -8.486 -16.562 9.426 1.00 74.62 78 GLY A C 1
ATOM 636 O O . GLY A 1 78 ? -8.640 -17.663 9.949 1.00 74.62 78 GLY A O 1
ATOM 637 N N . LEU A 1 79 ? -7.863 -16.385 8.257 1.00 71.44 79 LEU A N 1
ATOM 638 C CA . LEU A 1 79 ? -7.248 -17.430 7.418 1.00 71.44 79 LEU A CA 1
ATOM 639 C C . LEU A 1 79 ? -5.865 -17.004 6.942 1.00 71.44 79 LEU A C 1
ATOM 641 O O . LEU A 1 79 ? -5.729 -15.813 6.590 1.00 71.44 79 LEU A O 1
#

pLDDT: mean 89.6, std 7.39, range [66.06, 97.5]

Foldseek 3Di:
DDQADPPPRHGQQFDPQQPLGGHHPDWDDDLVVQWIWHQRPPPRDTHTDDPVSRDSSRVSVVVCCVPDPFNDDDPVDTD

Radius of gyration: 12.84 Å; chains: 1; bounding box: 27×33×25 Å

Secondary structure (DSSP, 8-state):
---B-TTT--B--B-SS-TT--B-SSEEEETTTTEEEEEPTTT--EEEPPGGGSHHHHHHHHHHHHH-S-S-B-SS-B-

Sequence (79 aa):
MYTTCMFCTTPLGANKVVEAFPVGRRLAFDAAKGRLWVVCRKCERWNLTPLEERWEAVETCEKLFRETRIRTSTEHIGL